Protein AF-A0A6G1C6Z5-F1 (afdb_monomer_lite)

Secondary structure (DSSP, 8-state):
-----SHHHHHHHHHHHHHHHHHHHHHHHHHHHHHHHHHHHHHHHHHHHHHHHHHHHTT----PPPPGGGGGS---------------------------------------HHHHHHHHHHHHHHHHS--PPP-HHHHHHHHHHHHHHHHHHH--------

Foldseek 3Di:
DDDPPPVVVVVVVVVVVVVVVVVVVVVVVVVVVVVVVVVVLVVQVVVLVVVVVVCVVVVHDRDRDDDPVCVPDDDDDDDDDDDDDDDDDDDDDDDDDDDDDDDPDDDDDDDDVVVVVVVVVVVVCVVPDDDDDDPVVVVVVVVVVVVVVVVCVVDDPPPDDD

Organism: NCBI:txid110450

Structure (mmCIF, N/CA/C/O backbone):
data_AF-A0A6G1C6Z5-F1
#
_entry.id   AF-A0A6G1C6Z5-F1
#
loop_
_atom_site.group_PDB
_atom_site.id
_atom_site.type_symbol
_atom_site.label_atom_id
_atom_site.label_alt_id
_atom_site.label_comp_id
_atom_site.label_asym_id
_atom_site.label_entity_id
_atom_site.label_seq_id
_atom_site.pdbx_PDB_ins_code
_atom_site.Cartn_x
_atom_site.Cartn_y
_atom_site.Cartn_z
_atom_site.occupancy
_atom_site.B_iso_or_equiv
_atom_site.auth_seq_id
_atom_site.auth_comp_id
_atom_site.auth_asym_id
_atom_site.auth_atom_id
_atom_site.pdbx_PDB_model_num
ATOM 1 N N . MET A 1 1 ? 31.518 -8.619 -56.682 1.00 42.94 1 MET A N 1
ATOM 2 C CA . MET A 1 1 ? 30.863 -9.515 -55.710 1.00 42.94 1 MET A CA 1
ATOM 3 C C . MET A 1 1 ? 31.399 -9.111 -54.357 1.00 42.94 1 MET A C 1
ATOM 5 O O . MET A 1 1 ? 32.520 -9.480 -54.052 1.00 42.94 1 MET A O 1
ATOM 9 N N . GLU A 1 2 ? 30.669 -8.280 -53.618 1.00 44.16 2 GLU A N 1
ATOM 10 C CA . GLU A 1 2 ? 31.045 -7.918 -52.249 1.00 44.16 2 GLU A CA 1
ATOM 11 C C . GLU A 1 2 ? 29.922 -8.267 -51.280 1.00 44.16 2 GLU A C 1
ATOM 13 O O . GLU A 1 2 ? 28.746 -8.329 -51.639 1.00 44.16 2 GLU A O 1
ATOM 18 N N . VAL A 1 3 ? 30.374 -8.640 -50.091 1.00 54.19 3 VAL A N 1
ATOM 19 C CA . VAL A 1 3 ? 29.760 -9.555 -49.141 1.00 54.19 3 VAL A CA 1
ATOM 20 C C . VAL A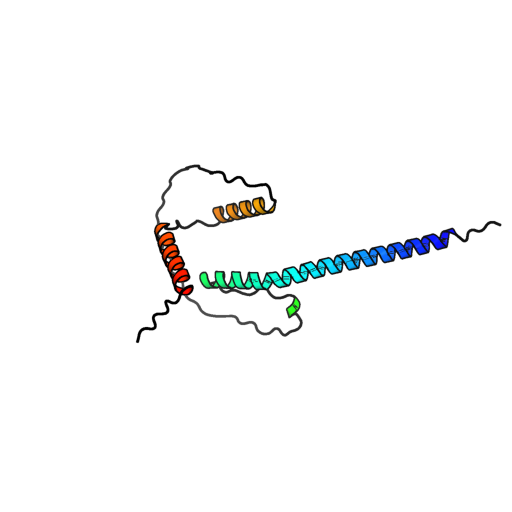 1 3 ? 28.768 -8.804 -48.261 1.00 54.19 3 VAL A C 1
ATOM 22 O O . VAL A 1 3 ? 29.146 -8.076 -47.352 1.00 54.19 3 VAL A O 1
ATOM 25 N N . GLN A 1 4 ? 27.479 -9.016 -48.515 1.00 50.69 4 GLN A N 1
ATOM 26 C CA . GLN A 1 4 ? 26.388 -8.611 -47.633 1.00 50.69 4 GLN A CA 1
ATOM 27 C C . GLN A 1 4 ? 26.066 -9.781 -46.692 1.00 50.69 4 GLN A C 1
ATOM 29 O O . GLN A 1 4 ? 25.092 -10.499 -46.895 1.00 50.69 4 GLN A O 1
ATOM 34 N N . ALA A 1 5 ? 26.942 -10.036 -45.717 1.00 51.62 5 ALA A N 1
ATOM 35 C CA . ALA A 1 5 ? 26.743 -11.091 -44.713 1.00 51.62 5 ALA A CA 1
ATOM 36 C C . ALA A 1 5 ? 26.926 -10.615 -43.258 1.00 51.62 5 ALA A C 1
ATOM 38 O O . ALA A 1 5 ? 26.609 -11.368 -42.346 1.00 51.62 5 ALA A O 1
ATOM 39 N N . ASP A 1 6 ? 27.377 -9.377 -43.035 1.00 56.22 6 ASP A N 1
ATOM 40 C CA . ASP A 1 6 ? 27.775 -8.899 -41.700 1.00 56.22 6 ASP A CA 1
ATOM 41 C C . ASP A 1 6 ? 26.635 -8.185 -40.941 1.00 56.22 6 ASP A C 1
ATOM 43 O O . ASP A 1 6 ? 26.441 -8.381 -39.749 1.00 56.22 6 ASP A O 1
ATOM 47 N N . ALA A 1 7 ? 25.762 -7.454 -41.646 1.00 59.50 7 ALA A N 1
ATOM 48 C CA . ALA A 1 7 ? 24.717 -6.632 -41.018 1.00 59.50 7 ALA A CA 1
ATOM 49 C C . ALA A 1 7 ? 23.581 -7.420 -40.326 1.00 59.50 7 ALA A C 1
ATOM 51 O O . ALA A 1 7 ? 22.841 -6.859 -39.524 1.00 59.50 7 ALA A O 1
ATOM 52 N N . GLY A 1 8 ? 23.402 -8.705 -40.653 1.00 62.91 8 GLY A N 1
ATOM 53 C CA . GLY A 1 8 ? 22.343 -9.536 -40.067 1.00 62.91 8 GLY A CA 1
ATOM 54 C C . GLY A 1 8 ? 22.720 -10.179 -38.729 1.00 62.91 8 GLY A C 1
ATOM 55 O O . GLY A 1 8 ? 21.830 -10.553 -37.970 1.00 62.91 8 GLY A O 1
ATOM 56 N N . GLY A 1 9 ? 24.017 -10.324 -38.437 1.00 77.69 9 GLY A N 1
ATOM 57 C CA . GLY A 1 9 ? 24.495 -10.885 -37.169 1.00 77.69 9 GLY A CA 1
ATOM 58 C C . GLY A 1 9 ? 24.313 -9.899 -36.019 1.00 77.69 9 GLY A C 1
ATOM 59 O O . GLY A 1 9 ? 23.722 -10.243 -34.996 1.00 77.69 9 GLY A O 1
ATOM 60 N N . ASP A 1 10 ? 24.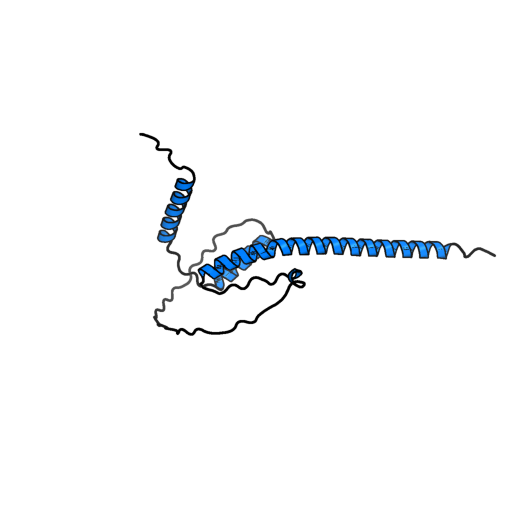713 -8.651 -36.253 1.00 80.00 10 ASP A N 1
ATOM 61 C CA . ASP A 1 10 ? 24.642 -7.573 -35.266 1.00 80.00 10 ASP A CA 1
ATOM 62 C C . ASP A 1 10 ? 23.201 -7.237 -34.849 1.00 80.00 10 ASP A C 1
ATOM 64 O O . ASP A 1 10 ? 22.951 -6.944 -33.681 1.00 80.00 10 ASP A O 1
ATOM 68 N N . ASP A 1 11 ? 22.229 -7.328 -35.764 1.00 88.25 11 ASP A N 1
ATOM 69 C CA . ASP A 1 11 ? 20.809 -7.084 -35.460 1.00 88.25 11 ASP A CA 1
ATOM 70 C C . ASP A 1 11 ? 20.205 -8.196 -34.582 1.00 88.25 11 ASP A C 1
ATOM 72 O O . ASP A 1 11 ? 19.452 -7.935 -33.642 1.00 88.25 11 ASP A O 1
ATOM 76 N N . LEU A 1 12 ? 20.596 -9.454 -34.820 1.00 89.31 12 LEU A N 1
ATOM 77 C CA . LEU A 1 12 ? 20.188 -10.583 -33.980 1.00 89.31 12 LEU A CA 1
ATOM 78 C C . LEU A 1 12 ? 20.807 -10.504 -32.582 1.00 89.31 12 LEU A C 1
ATOM 80 O O . LEU A 1 12 ? 20.137 -10.826 -31.597 1.00 89.31 12 LEU A O 1
ATOM 84 N N . ASP A 1 13 ? 22.061 -10.068 -32.479 1.00 89.94 13 ASP A N 1
ATOM 85 C CA . ASP A 1 13 ? 22.716 -9.860 -31.190 1.00 89.94 13 ASP A CA 1
ATOM 86 C C . ASP A 1 13 ? 22.138 -8.643 -30.448 1.00 89.94 13 ASP A C 1
ATOM 88 O O . ASP A 1 13 ? 21.881 -8.733 -29.244 1.00 89.94 13 ASP A O 1
ATOM 92 N N . ALA A 1 14 ? 21.788 -7.567 -31.160 1.00 91.06 14 ALA A N 1
ATOM 93 C CA . ALA A 1 14 ? 21.057 -6.432 -30.601 1.00 91.06 14 ALA A CA 1
ATOM 94 C C . ALA A 1 14 ? 19.662 -6.835 -30.085 1.00 91.06 14 ALA A C 1
ATOM 96 O O . ALA A 1 14 ? 19.291 -6.470 -28.967 1.00 91.06 14 ALA A O 1
ATOM 97 N N . MET A 1 15 ? 18.900 -7.638 -30.838 1.00 92.12 15 MET A N 1
ATOM 98 C CA . MET A 1 15 ? 17.603 -8.165 -30.392 1.00 92.12 15 MET A CA 1
ATOM 99 C C . MET A 1 15 ? 17.726 -9.045 -29.143 1.00 92.12 15 MET A C 1
ATOM 101 O O . MET A 1 15 ? 16.896 -8.952 -28.236 1.00 92.12 15 MET A O 1
ATOM 105 N N . ARG A 1 16 ? 18.749 -9.905 -29.065 1.00 93.69 16 ARG A N 1
ATOM 106 C CA . ARG A 1 16 ? 18.986 -10.747 -27.879 1.00 93.69 16 ARG A CA 1
ATOM 107 C C . ARG A 1 16 ? 19.288 -9.908 -26.646 1.00 93.69 16 ARG A C 1
ATOM 109 O O . ARG A 1 16 ? 18.761 -10.208 -25.575 1.00 93.69 16 ARG A O 1
ATOM 116 N N . GLU A 1 17 ? 20.092 -8.861 -26.799 1.00 93.25 17 GLU A N 1
ATOM 117 C CA . GLU A 1 17 ? 20.409 -7.944 -25.706 1.00 93.25 17 GLU A CA 1
ATOM 118 C C . GLU A 1 17 ? 19.168 -7.157 -25.255 1.00 93.25 17 GLU A C 1
ATOM 120 O O . GLU A 1 17 ? 18.919 -7.026 -24.058 1.00 93.25 17 GLU A O 1
ATOM 125 N N . GLN A 1 18 ? 18.306 -6.730 -26.186 1.00 94.38 18 GLN A N 1
ATOM 126 C CA . GLN A 1 18 ? 17.018 -6.113 -25.845 1.00 94.38 18 GLN A CA 1
ATOM 127 C C . GLN A 1 18 ? 16.093 -7.065 -25.078 1.00 94.38 18 GLN A C 1
ATOM 129 O O . GLN A 1 18 ? 15.495 -6.669 -24.075 1.00 94.38 18 GLN A O 1
ATOM 134 N N . CYS A 1 19 ? 15.989 -8.323 -25.512 1.00 94.44 19 CYS A N 1
ATOM 135 C CA . CYS A 1 19 ? 15.218 -9.343 -24.803 1.00 94.44 19 CYS A CA 1
ATOM 136 C C . CYS A 1 19 ? 15.746 -9.559 -23.380 1.00 94.44 19 CYS A C 1
ATOM 138 O O . CYS A 1 19 ? 14.957 -9.560 -22.435 1.00 94.44 19 CYS A O 1
ATOM 140 N N . ARG A 1 20 ? 17.071 -9.668 -23.219 1.00 95.50 20 ARG A N 1
ATOM 141 C CA . ARG A 1 20 ? 17.718 -9.804 -21.908 1.00 95.50 20 ARG A CA 1
ATOM 142 C C . ARG A 1 20 ? 17.426 -8.597 -21.014 1.00 95.50 20 ARG A C 1
ATOM 144 O O . ARG A 1 20 ? 16.998 -8.768 -19.877 1.00 95.50 20 ARG A O 1
ATOM 151 N N . SER A 1 21 ? 17.555 -7.384 -21.550 1.00 96.25 21 SER A N 1
ATOM 152 C CA . SER A 1 21 ? 17.256 -6.143 -20.828 1.00 96.25 21 SER A CA 1
ATOM 153 C C . SER A 1 21 ? 15.801 -6.079 -20.343 1.00 96.25 21 SER A C 1
ATOM 155 O O . SER A 1 21 ? 15.532 -5.695 -19.201 1.00 96.25 21 SER A O 1
ATOM 157 N N . LEU A 1 22 ? 14.842 -6.490 -21.178 1.00 96.94 22 LEU A N 1
ATOM 158 C CA . LEU A 1 22 ? 13.434 -6.553 -20.782 1.00 96.94 22 LEU A CA 1
ATOM 159 C C . LEU A 1 22 ? 13.193 -7.595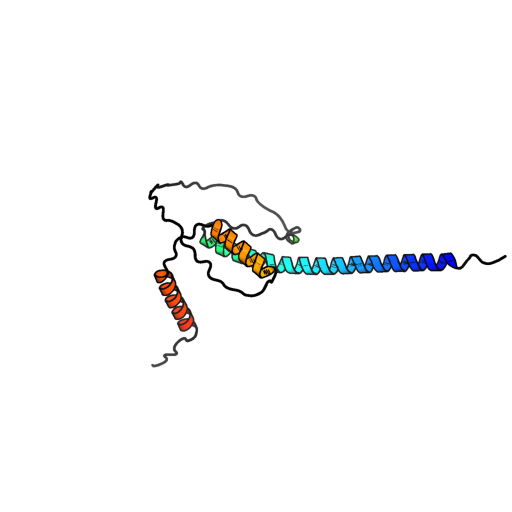 -19.688 1.00 96.94 22 LEU A C 1
ATOM 161 O O . LEU A 1 22 ? 12.442 -7.326 -18.749 1.00 96.94 22 LEU A O 1
ATOM 165 N N . GLU A 1 23 ? 13.830 -8.760 -19.780 1.00 96.25 23 GLU A N 1
ATOM 166 C CA . GLU A 1 23 ? 13.718 -9.824 -18.782 1.00 96.25 23 GLU A CA 1
ATOM 167 C C . GLU A 1 23 ? 14.281 -9.393 -17.418 1.00 96.25 23 GLU A C 1
ATOM 169 O O . GLU A 1 23 ? 13.644 -9.607 -16.380 1.00 96.25 23 GLU A O 1
ATOM 174 N N . GLU A 1 24 ? 15.410 -8.687 -17.414 1.00 96.56 24 GLU A N 1
ATOM 175 C CA . GLU A 1 24 ? 15.982 -8.069 -16.216 1.00 96.56 24 GLU A CA 1
ATOM 176 C C . GLU A 1 24 ? 15.048 -6.999 -15.634 1.00 96.56 24 GLU A C 1
ATOM 178 O O . GLU A 1 24 ? 14.765 -6.999 -14.432 1.00 96.56 24 GLU A O 1
ATOM 183 N N . ALA A 1 25 ? 14.481 -6.131 -16.477 1.00 96.25 25 ALA A N 1
ATOM 184 C CA . ALA A 1 25 ? 13.542 -5.100 -16.039 1.00 96.25 25 ALA A CA 1
ATOM 185 C C . ALA A 1 25 ? 12.244 -5.689 -15.455 1.00 96.25 25 ALA A C 1
ATOM 187 O O . ALA A 1 25 ? 11.686 -5.148 -14.493 1.00 96.25 25 ALA A O 1
ATOM 188 N N . ILE A 1 26 ? 11.745 -6.791 -16.021 1.00 97.19 26 ILE A N 1
ATOM 189 C CA . ILE A 1 26 ? 10.586 -7.524 -15.498 1.00 97.19 26 ILE A CA 1
ATOM 190 C C . ILE A 1 26 ? 10.934 -8.153 -14.147 1.00 97.19 26 ILE A C 1
ATOM 1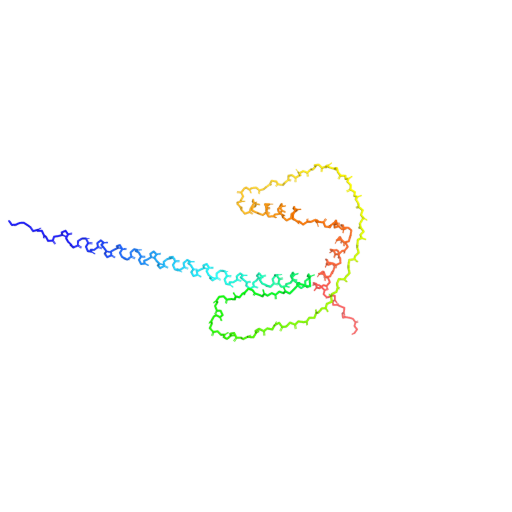92 O O . ILE A 1 26 ? 10.164 -8.014 -13.193 1.00 97.19 26 ILE A O 1
ATOM 196 N N . SER A 1 27 ? 12.099 -8.790 -14.044 1.00 95.75 27 SER A N 1
ATOM 197 C CA . SER A 1 27 ? 12.566 -9.437 -12.814 1.00 95.75 27 SER A CA 1
ATOM 198 C C . SER A 1 27 ? 12.731 -8.430 -11.676 1.00 95.75 27 SER A C 1
ATOM 200 O O . SER A 1 27 ? 12.205 -8.645 -10.584 1.00 95.75 27 SER A O 1
ATOM 202 N N . PHE A 1 28 ? 13.337 -7.277 -11.958 1.00 96.88 28 PHE A N 1
ATOM 203 C CA . PHE A 1 28 ? 13.489 -6.186 -10.997 1.00 96.88 28 PHE A CA 1
ATOM 204 C C . PHE A 1 28 ? 12.139 -5.629 -10.519 1.00 96.88 28 PHE A C 1
ATOM 206 O O . PHE A 1 28 ? 11.917 -5.428 -9.318 1.00 96.88 28 PHE A O 1
ATOM 213 N N . ARG A 1 29 ? 11.186 -5.411 -11.440 1.00 97.06 29 ARG A N 1
ATOM 214 C CA . ARG A 1 29 ? 9.823 -4.995 -11.062 1.00 97.06 29 ARG A CA 1
ATOM 215 C C . ARG A 1 29 ? 9.146 -6.042 -10.190 1.00 97.06 29 ARG A C 1
ATOM 217 O O . ARG A 1 29 ? 8.495 -5.673 -9.215 1.00 97.06 29 ARG A O 1
ATOM 224 N N . ARG A 1 30 ? 9.301 -7.325 -10.518 1.00 96.69 30 ARG A N 1
ATOM 225 C CA . ARG A 1 30 ? 8.720 -8.432 -9.754 1.00 96.69 30 ARG A CA 1
ATOM 226 C C . ARG A 1 30 ? 9.287 -8.493 -8.339 1.00 96.69 30 ARG A C 1
ATOM 228 O O . ARG A 1 30 ? 8.520 -8.637 -7.393 1.00 96.69 30 ARG A O 1
ATOM 235 N N . GLU A 1 31 ? 10.595 -8.336 -8.181 1.00 96.06 31 GLU A N 1
ATOM 236 C CA . GLU A 1 31 ? 11.242 -8.285 -6.868 1.00 96.06 31 GLU A CA 1
ATOM 237 C C . GLU A 1 31 ? 10.750 -7.089 -6.043 1.00 96.06 31 GLU A C 1
ATOM 239 O O . GLU A 1 31 ? 10.349 -7.244 -4.889 1.00 96.06 31 GLU A O 1
ATOM 244 N N . THR A 1 32 ? 10.659 -5.913 -6.667 1.00 95.56 32 THR A N 1
ATOM 245 C CA . THR A 1 32 ? 10.112 -4.709 -6.026 1.00 95.56 32 THR A CA 1
ATOM 246 C C . THR A 1 32 ? 8.665 -4.926 -5.572 1.00 95.56 32 THR A C 1
ATOM 248 O O . THR A 1 32 ? 8.304 -4.595 -4.441 1.00 95.56 32 THR A O 1
ATOM 251 N N . GLN A 1 33 ? 7.827 -5.517 -6.429 1.00 96.38 33 GLN A N 1
ATOM 252 C CA . GLN A 1 33 ? 6.438 -5.842 -6.101 1.00 96.38 33 GLN A CA 1
ATOM 253 C C . GLN A 1 33 ? 6.346 -6.834 -4.940 1.00 96.38 33 GLN A C 1
ATOM 255 O O . GLN A 1 33 ? 5.559 -6.613 -4.023 1.00 96.38 33 GLN A O 1
ATOM 260 N N . LEU A 1 34 ? 7.172 -7.882 -4.932 1.00 95.56 34 LEU A N 1
ATOM 261 C CA . LEU A 1 34 ? 7.233 -8.842 -3.828 1.00 95.56 34 LEU A CA 1
ATOM 262 C C . LEU A 1 34 ? 7.643 -8.168 -2.514 1.00 95.56 34 LEU A C 1
ATOM 264 O O . LEU A 1 34 ? 7.031 -8.427 -1.476 1.00 95.56 34 LEU A O 1
ATOM 268 N N . GLY A 1 35 ? 8.616 -7.255 -2.554 1.00 94.56 35 GLY A N 1
ATOM 269 C CA . GLY A 1 35 ? 9.012 -6.457 -1.394 1.00 94.56 35 GLY A CA 1
ATOM 270 C C . GLY A 1 35 ? 7.860 -5.610 -0.841 1.00 94.56 35 GLY A C 1
ATOM 271 O O . GLY A 1 35 ? 7.606 -5.609 0.367 1.00 94.56 35 GLY A O 1
ATOM 272 N N . LEU A 1 36 ? 7.106 -4.940 -1.719 1.00 93.81 36 LEU A N 1
ATOM 273 C CA . LEU A 1 36 ? 5.931 -4.150 -1.336 1.00 93.81 36 LEU A CA 1
ATOM 274 C C . LEU A 1 36 ? 4.816 -5.018 -0.746 1.00 93.81 36 LEU A C 1
ATOM 276 O O . LEU A 1 36 ? 4.281 -4.682 0.312 1.00 93.81 36 LEU A O 1
ATOM 280 N N . VAL A 1 37 ? 4.492 -6.143 -1.387 1.00 92.00 37 VAL A N 1
ATOM 281 C CA . VAL A 1 37 ? 3.483 -7.095 -0.897 1.00 92.00 37 VAL A CA 1
ATOM 282 C C . VAL A 1 37 ? 3.864 -7.604 0.489 1.00 92.00 37 VAL A C 1
ATOM 284 O O . VAL A 1 37 ? 3.047 -7.545 1.403 1.00 92.00 37 VAL A O 1
ATOM 287 N N . THR A 1 38 ? 5.122 -7.997 0.689 1.00 90.00 38 THR A N 1
ATOM 288 C CA . THR A 1 38 ? 5.623 -8.471 1.989 1.00 90.00 38 THR A CA 1
ATOM 289 C C . THR A 1 38 ? 5.505 -7.389 3.067 1.00 90.00 38 THR A C 1
ATOM 291 O O . THR A 1 38 ? 5.084 -7.650 4.197 1.00 90.00 38 THR A O 1
ATOM 294 N N . SER A 1 39 ? 5.830 -6.140 2.720 1.00 90.44 39 SER A N 1
ATOM 295 C CA . SER A 1 39 ? 5.687 -5.000 3.631 1.00 90.44 39 SER A CA 1
ATOM 296 C C . SER A 1 39 ? 4.225 -4.773 4.037 1.00 90.44 39 SER A C 1
ATOM 298 O O . SER A 1 39 ? 3.928 -4.627 5.227 1.00 90.44 39 SER A O 1
ATOM 300 N N . LEU A 1 40 ? 3.299 -4.819 3.072 1.00 87.38 40 LEU A N 1
ATOM 301 C CA . LEU A 1 40 ? 1.861 -4.687 3.319 1.00 87.38 40 LEU A CA 1
ATOM 302 C C . LEU A 1 40 ? 1.321 -5.834 4.175 1.00 87.38 40 LEU A C 1
ATOM 304 O O . LEU A 1 40 ? 0.607 -5.585 5.145 1.00 87.38 40 LEU A O 1
ATOM 308 N N . GLN A 1 41 ? 1.713 -7.072 3.878 1.00 85.75 41 GLN A N 1
ATOM 309 C CA . GLN A 1 41 ? 1.321 -8.251 4.651 1.00 85.75 41 GLN A CA 1
ATOM 310 C C . GLN A 1 41 ? 1.760 -8.163 6.114 1.00 85.75 41 GLN A C 1
ATOM 312 O O . GLN A 1 41 ? 1.042 -8.622 6.998 1.00 85.75 41 GLN A O 1
ATOM 317 N N . ARG A 1 42 ? 2.902 -7.529 6.403 1.00 84.44 42 ARG A N 1
ATOM 318 C CA . ARG A 1 42 ? 3.344 -7.284 7.783 1.00 84.44 42 ARG A CA 1
ATOM 319 C C . ARG A 1 42 ? 2.541 -6.177 8.472 1.00 84.44 42 ARG A C 1
ATOM 321 O O . ARG A 1 42 ? 2.331 -6.235 9.684 1.00 84.44 42 ARG A O 1
ATOM 328 N N . LEU A 1 43 ? 2.098 -5.168 7.722 1.00 86.31 43 LEU A N 1
ATOM 329 C CA . LEU A 1 43 ? 1.370 -4.023 8.266 1.00 86.31 43 LEU A CA 1
ATOM 330 C C . LEU A 1 43 ? -0.098 -4.354 8.580 1.00 86.31 43 LEU A C 1
ATOM 332 O O . LEU A 1 43 ? -0.577 -3.972 9.650 1.00 86.31 43 LEU A O 1
ATOM 336 N N . VAL A 1 44 ? -0.793 -5.092 7.706 1.00 85.62 44 VAL A N 1
ATOM 337 C CA . VAL A 1 44 ? -2.237 -5.393 7.837 1.00 85.62 44 VAL A CA 1
ATOM 338 C C . VAL A 1 44 ? -2.612 -6.000 9.207 1.00 85.62 44 VAL A C 1
ATOM 340 O O . VAL A 1 44 ? -3.506 -5.460 9.860 1.00 85.62 44 VAL A O 1
ATOM 343 N N . PRO A 1 45 ? -1.901 -7.012 9.750 1.00 81.50 45 PRO A N 1
ATOM 344 C CA . PRO A 1 45 ? -2.211 -7.578 11.067 1.00 81.50 45 PRO A CA 1
ATOM 345 C C . PRO A 1 45 ? -2.018 -6.593 12.228 1.00 81.50 45 PRO A C 1
ATOM 347 O O . PRO A 1 45 ? -2.741 -6.644 13.226 1.00 81.50 45 PRO A O 1
ATOM 350 N N . SER A 1 46 ? -1.035 -5.691 12.122 1.00 81.44 46 SER A N 1
ATOM 351 C CA . SER A 1 46 ? -0.769 -4.681 13.156 1.00 81.44 46 SER A CA 1
ATOM 352 C C . SER A 1 46 ? -1.859 -3.604 13.194 1.00 81.44 46 SER A C 1
ATOM 354 O O . SER A 1 46 ? -2.289 -3.179 14.275 1.00 81.44 46 SER A O 1
ATOM 356 N N . LEU A 1 47 ? -2.368 -3.231 12.017 1.00 86.44 47 LEU A N 1
ATOM 357 C CA . LEU A 1 47 ? -3.489 -2.314 11.874 1.00 86.44 47 LEU A CA 1
ATOM 358 C C . LEU A 1 47 ? -4.773 -2.955 12.407 1.00 86.44 47 LEU A C 1
ATOM 360 O O . LEU A 1 47 ? -5.445 -2.352 13.240 1.00 86.44 47 LEU A O 1
ATOM 364 N N . ASP A 1 48 ? -5.056 -4.202 12.026 1.00 87.00 48 ASP A N 1
ATOM 365 C CA . ASP A 1 48 ? -6.225 -4.943 12.505 1.00 87.00 48 ASP A CA 1
ATOM 366 C C . ASP A 1 48 ? -6.235 -5.080 14.034 1.00 87.00 48 ASP A C 1
ATOM 368 O O . ASP A 1 48 ? -7.284 -4.960 14.667 1.00 87.00 48 ASP A O 1
ATOM 372 N N . ARG A 1 49 ? -5.071 -5.283 14.667 1.00 84.81 49 ARG A N 1
ATOM 373 C CA . ARG A 1 49 ? -4.965 -5.315 16.135 1.00 84.81 49 ARG A CA 1
ATOM 374 C C . ARG A 1 49 ? -5.338 -3.971 16.761 1.00 84.81 49 ARG A C 1
ATOM 376 O O . ARG A 1 49 ? -6.051 -3.946 17.762 1.00 84.81 49 ARG A O 1
ATOM 383 N N . SER A 1 50 ? -4.872 -2.876 16.171 1.00 88.56 50 SER A N 1
ATOM 384 C CA . SER A 1 50 ? -5.151 -1.516 16.646 1.00 88.56 50 SER A CA 1
ATOM 385 C C . SER A 1 50 ? -6.632 -1.172 16.477 1.00 88.56 50 SER A C 1
ATOM 387 O O . SER A 1 50 ? -7.281 -0.719 17.419 1.00 88.56 50 SER A O 1
ATOM 389 N N . LEU A 1 51 ? -7.198 -1.482 15.309 1.00 89.19 51 LEU A N 1
ATOM 390 C CA . LEU A 1 51 ? -8.615 -1.287 15.015 1.00 89.19 51 LEU A CA 1
ATOM 391 C C . LEU A 1 51 ? -9.513 -2.156 15.897 1.00 89.19 51 LEU A C 1
ATOM 393 O O . LEU A 1 51 ? -10.547 -1.677 16.351 1.00 89.19 51 LEU A O 1
ATOM 397 N N . ARG A 1 52 ? -9.107 -3.391 16.219 1.00 89.25 52 ARG A N 1
ATOM 398 C CA . ARG A 1 52 ? -9.829 -4.251 17.168 1.00 89.25 52 ARG A CA 1
ATOM 399 C C . ARG A 1 52 ? -9.900 -3.631 18.560 1.00 89.25 52 ARG A C 1
ATOM 401 O O . ARG A 1 52 ? -10.956 -3.674 19.181 1.00 89.25 52 ARG A O 1
ATOM 408 N N . ILE A 1 53 ? -8.798 -3.056 19.044 1.00 89.94 53 ILE A N 1
ATOM 409 C CA . ILE A 1 53 ? -8.762 -2.376 20.346 1.00 89.94 53 ILE A CA 1
ATOM 410 C C . ILE A 1 53 ? -9.713 -1.175 20.328 1.00 89.94 53 ILE A C 1
ATOM 412 O O . ILE A 1 53 ? -10.561 -1.054 21.207 1.00 89.94 53 ILE A O 1
ATOM 416 N N . ILE A 1 54 ? -9.633 -0.330 19.297 1.00 90.38 54 ILE A N 1
ATOM 417 C CA . ILE A 1 54 ? -10.513 0.838 19.146 1.00 90.38 54 ILE A CA 1
ATOM 418 C C . ILE A 1 54 ? -11.984 0.412 19.048 1.00 90.38 54 ILE A C 1
ATOM 420 O O . ILE A 1 54 ? -12.846 1.022 19.675 1.00 90.38 54 ILE A O 1
ATOM 424 N N . ALA A 1 55 ? -12.291 -0.642 18.293 1.00 89.75 55 ALA A N 1
ATOM 425 C CA . ALA A 1 55 ? -13.647 -1.159 18.155 1.00 89.75 55 ALA A CA 1
ATOM 426 C C . ALA A 1 55 ? -14.196 -1.693 19.486 1.00 89.75 55 ALA A C 1
ATOM 428 O O . ALA A 1 55 ? -15.339 -1.389 19.825 1.00 89.75 55 ALA A O 1
ATOM 429 N N . ALA A 1 56 ? -13.365 -2.392 20.269 1.00 89.75 56 ALA A N 1
ATOM 430 C CA . ALA A 1 56 ? -13.717 -2.859 21.608 1.00 89.75 56 ALA A CA 1
ATOM 431 C C . ALA A 1 56 ? -14.023 -1.702 22.573 1.00 89.75 56 ALA A C 1
ATOM 433 O O . ALA A 1 56 ? -14.932 -1.820 23.383 1.00 89.75 56 ALA A O 1
ATOM 434 N N . PHE A 1 57 ? -13.326 -0.565 22.460 1.00 92.38 57 PHE A N 1
ATOM 435 C CA . PHE A 1 57 ? -13.638 0.633 23.252 1.00 92.38 57 PHE A CA 1
ATOM 436 C C . PHE A 1 57 ? -14.954 1.315 22.863 1.00 92.38 57 PHE A C 1
ATOM 438 O O . PHE A 1 57 ? -15.508 2.060 23.664 1.00 92.38 57 PHE A O 1
ATOM 445 N N . ASN A 1 58 ? -15.433 1.103 21.638 1.00 90.19 58 ASN A N 1
ATOM 446 C CA . ASN A 1 58 ? -16.631 1.752 21.109 1.00 90.19 58 ASN A CA 1
ATOM 447 C C . ASN A 1 58 ? -17.848 0.811 21.051 1.00 90.19 58 ASN A C 1
ATOM 449 O O . ASN A 1 58 ? -18.840 1.169 20.417 1.00 90.19 58 ASN A O 1
ATOM 453 N N . ASP A 1 59 ? -17.755 -0.393 21.630 1.00 88.62 59 ASP A N 1
ATOM 454 C CA . ASP A 1 59 ? -18.758 -1.466 21.522 1.00 88.62 59 ASP A CA 1
ATOM 455 C C . ASP A 1 59 ? -19.182 -1.754 20.067 1.00 88.62 59 ASP A C 1
ATOM 457 O O . ASP A 1 59 ? -20.331 -2.091 19.765 1.00 88.62 59 ASP A O 1
ATOM 461 N N . ARG A 1 60 ? -18.240 -1.606 19.125 1.00 88.31 60 ARG A N 1
ATOM 462 C CA . ARG A 1 60 ? -18.473 -1.846 17.696 1.00 88.31 60 ARG A CA 1
ATOM 463 C C . ARG A 1 60 ? -17.945 -3.222 17.290 1.00 88.31 60 ARG A C 1
ATOM 465 O O . ARG A 1 60 ? -16.844 -3.597 17.694 1.00 88.31 60 ARG A O 1
ATOM 472 N N . PRO A 1 61 ? -18.672 -3.970 16.441 1.00 83.81 61 PRO A N 1
ATOM 473 C CA . PRO A 1 61 ? -18.154 -5.211 15.884 1.00 83.81 61 PRO A CA 1
ATOM 474 C C . PRO A 1 61 ? -16.962 -4.916 14.964 1.00 83.81 61 PRO A C 1
ATOM 476 O O . PRO A 1 61 ? -17.036 -4.044 14.098 1.00 83.81 61 PRO A O 1
ATOM 479 N N . PHE A 1 62 ? -15.869 -5.659 15.141 1.00 85.19 62 PHE A N 1
ATOM 480 C CA . PHE A 1 62 ? -14.688 -5.590 14.283 1.00 85.19 62 PHE A CA 1
ATOM 481 C C . PHE A 1 62 ? -14.605 -6.833 13.398 1.00 85.19 62 PHE A C 1
ATOM 483 O O . PHE A 1 62 ? -14.573 -7.954 13.905 1.00 85.19 62 PHE A O 1
ATOM 490 N N . VAL A 1 63 ? -14.527 -6.626 12.084 1.00 82.75 63 VAL A N 1
ATOM 491 C CA . VAL A 1 63 ? -14.253 -7.683 11.105 1.00 82.75 63 VAL A CA 1
ATOM 492 C C . VAL A 1 63 ? -12.824 -7.470 10.602 1.00 82.75 63 VAL A C 1
ATOM 494 O O . VAL A 1 63 ? -12.573 -6.428 9.996 1.00 82.75 63 VAL A O 1
ATOM 497 N N . PRO A 1 64 ? -11.884 -8.396 10.876 1.00 79.00 64 PRO A N 1
ATOM 498 C CA . PRO A 1 64 ? -10.517 -8.301 10.372 1.00 79.00 64 PRO A CA 1
ATOM 499 C C . PRO A 1 64 ? -10.479 -8.210 8.849 1.00 79.00 64 PRO A C 1
ATOM 501 O O . PRO A 1 64 ? -11.333 -8.785 8.166 1.00 79.00 64 PRO A O 1
ATOM 504 N N . THR A 1 65 ? -9.469 -7.523 8.322 1.00 77.25 65 THR A N 1
ATOM 505 C CA . THR A 1 65 ? -9.284 -7.405 6.878 1.00 77.25 65 THR A CA 1
ATOM 506 C C . THR A 1 65 ? -8.995 -8.802 6.308 1.00 77.25 65 THR A C 1
ATOM 508 O O . THR A 1 65 ? -8.105 -9.490 6.817 1.00 77.25 65 THR A O 1
ATOM 511 N N . PRO A 1 66 ? -9.737 -9.280 5.291 1.00 67.25 66 PRO A N 1
ATOM 512 C CA . PRO A 1 66 ? -9.501 -10.602 4.725 1.00 67.25 66 PRO A CA 1
ATOM 513 C C . PRO A 1 66 ? -8.085 -10.674 4.144 1.00 67.25 66 PRO A C 1
ATOM 515 O O . PRO A 1 66 ? -7.699 -9.850 3.316 1.00 67.25 66 PRO A O 1
ATOM 518 N N . ASN A 1 67 ? -7.307 -11.657 4.598 1.00 67.75 67 ASN A N 1
ATOM 519 C CA . ASN A 1 67 ? -5.956 -11.882 4.100 1.00 67.75 67 ASN A CA 1
ATOM 520 C C . ASN A 1 67 ? -6.033 -12.414 2.654 1.00 67.75 67 ASN A C 1
ATOM 522 O O . ASN A 1 67 ? -6.638 -13.472 2.455 1.00 67.75 67 ASN A O 1
ATOM 526 N N . PRO A 1 68 ? -5.432 -11.739 1.656 1.00 59.16 68 PRO A N 1
ATOM 527 C CA . PRO A 1 68 ? -5.447 -12.209 0.270 1.00 59.16 68 PRO A CA 1
ATOM 528 C C . PRO A 1 68 ? -4.795 -13.593 0.084 1.00 59.16 68 PRO A C 1
ATOM 530 O O . PRO A 1 68 ? -5.199 -14.322 -0.818 1.00 59.16 68 PRO A O 1
ATOM 533 N N . ASP A 1 69 ? -3.884 -14.013 0.971 1.00 57.22 69 ASP A N 1
ATOM 534 C CA . ASP A 1 69 ? -3.247 -15.342 0.912 1.00 57.22 69 ASP A CA 1
ATOM 535 C C . ASP A 1 69 ? -4.097 -16.470 1.528 1.00 57.22 69 ASP A C 1
ATOM 537 O O . ASP A 1 69 ? -3.757 -17.648 1.420 1.00 57.22 69 ASP A O 1
ATOM 541 N N . ALA A 1 70 ? -5.235 -16.156 2.159 1.00 55.81 70 ALA A N 1
ATOM 542 C CA . ALA A 1 70 ? -6.118 -17.168 2.751 1.00 55.81 70 ALA A CA 1
ATOM 543 C C . ALA A 1 70 ? -6.975 -17.927 1.711 1.00 55.81 70 ALA A C 1
ATOM 545 O O . ALA A 1 70 ? -7.791 -18.777 2.074 1.00 55.81 70 ALA A O 1
ATOM 546 N N . ALA A 1 71 ? -6.791 -17.662 0.413 1.00 47.44 71 ALA A N 1
ATOM 547 C CA . ALA A 1 71 ? -7.611 -18.197 -0.676 1.00 47.44 71 ALA A CA 1
ATOM 548 C C . ALA A 1 71 ? -7.472 -19.718 -0.936 1.00 47.44 71 ALA A C 1
ATOM 550 O O . ALA A 1 71 ? -8.154 -20.251 -1.811 1.00 47.44 71 ALA A O 1
ATOM 551 N N . HIS A 1 72 ? -6.664 -20.453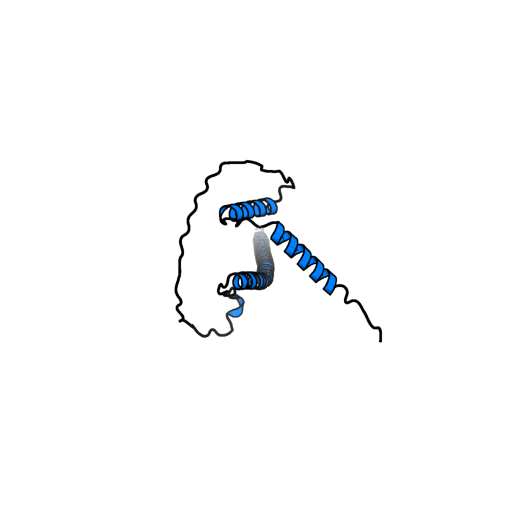 -0.164 1.00 47.38 72 HIS A N 1
ATOM 552 C CA . HIS A 1 72 ? -6.542 -21.915 -0.282 1.00 47.38 72 HIS A CA 1
ATOM 553 C C . HIS A 1 72 ? -6.957 -22.701 0.970 1.00 47.38 72 HIS A C 1
ATOM 555 O O . HIS A 1 72 ? -6.571 -23.855 1.141 1.00 47.38 72 HIS A O 1
ATOM 561 N N . GLY A 1 73 ? -7.799 -22.126 1.832 1.00 42.34 73 GLY A N 1
ATOM 562 C CA . GLY A 1 73 ? -8.284 -22.832 3.017 1.00 42.34 73 GLY A CA 1
ATOM 563 C C . GLY A 1 73 ? -9.685 -22.424 3.443 1.00 42.34 73 GLY A C 1
ATOM 564 O O . GLY A 1 73 ? -9.831 -21.578 4.309 1.00 42.34 73 GLY A O 1
ATOM 565 N N . LYS A 1 74 ? -10.696 -23.087 2.866 1.00 41.56 74 LYS A N 1
ATOM 566 C CA . LYS A 1 74 ? -12.066 -23.265 3.393 1.00 41.56 74 LYS A CA 1
ATOM 567 C C . LYS A 1 74 ? -12.755 -22.008 3.956 1.00 41.56 74 LYS A C 1
ATOM 569 O O . LYS A 1 74 ? -12.666 -21.698 5.138 1.00 41.56 74 LYS A O 1
ATOM 574 N N . SER A 1 75 ? -13.626 -21.421 3.133 1.00 50.38 75 SER A N 1
ATOM 575 C CA . SER A 1 75 ? -14.876 -20.839 3.643 1.00 50.38 75 SER A CA 1
ATOM 576 C C . SER A 1 75 ? -15.641 -21.910 4.434 1.00 50.38 75 SER A C 1
ATOM 578 O O . SER A 1 75 ? -15.723 -23.055 3.972 1.00 50.38 75 SER A O 1
ATOM 580 N N . PRO A 1 76 ? -16.199 -21.573 5.608 1.00 52.84 76 PRO A N 1
ATOM 581 C CA . PRO A 1 76 ? -17.650 -21.687 5.662 1.00 52.84 76 PRO A CA 1
ATOM 582 C C . PRO A 1 76 ? -18.362 -20.619 6.508 1.00 52.84 76 PRO A C 1
ATOM 584 O O . PRO A 1 76 ? -17.833 -20.050 7.458 1.00 52.84 76 PRO A O 1
ATOM 587 N N . ALA A 1 77 ? -19.650 -20.514 6.182 1.00 39.72 77 ALA A N 1
ATOM 588 C CA . ALA A 1 77 ? -20.770 -20.182 7.054 1.00 39.72 77 ALA A CA 1
ATOM 589 C C . ALA A 1 77 ? -21.039 -18.699 7.353 1.00 39.72 77 ALA A C 1
ATOM 591 O O . ALA A 1 77 ? -20.614 -18.105 8.340 1.00 39.72 77 ALA A O 1
ATOM 592 N N . ALA A 1 78 ? -21.923 -18.169 6.510 1.00 50.72 78 ALA A N 1
ATOM 593 C CA . ALA A 1 78 ? -22.970 -17.237 6.888 1.00 50.72 78 ALA A CA 1
ATOM 594 C C . ALA A 1 78 ? -23.521 -17.494 8.303 1.00 50.72 78 ALA A C 1
ATOM 596 O O . ALA A 1 78 ? -24.033 -18.576 8.573 1.00 50.72 78 ALA A O 1
ATOM 597 N N . LEU A 1 79 ? -23.523 -16.465 9.151 1.00 44.31 79 LEU A N 1
ATOM 598 C CA . LEU A 1 79 ? -24.429 -16.364 10.295 1.00 44.31 79 LEU A CA 1
ATOM 599 C C . LEU A 1 79 ? -24.972 -14.928 10.382 1.00 44.31 79 LEU A C 1
ATOM 601 O O . LEU A 1 79 ? -24.342 -14.014 10.904 1.00 44.31 79 LEU A O 1
ATOM 605 N N . LYS A 1 80 ? -26.172 -14.737 9.833 1.00 41.75 80 LYS A N 1
ATOM 606 C CA . LYS A 1 80 ? -27.196 -13.810 10.355 1.00 41.75 80 LYS A CA 1
ATOM 607 C C . LYS A 1 80 ? -28.192 -14.673 11.166 1.00 41.75 80 LYS A C 1
ATOM 609 O O . LYS A 1 80 ? -28.200 -15.880 10.924 1.00 41.75 80 LYS A O 1
ATOM 614 N N . PRO A 1 81 ? -29.161 -14.131 11.936 1.00 56.53 81 PRO A N 1
ATOM 615 C CA . PRO A 1 81 ? -29.320 -12.814 12.579 1.00 56.53 81 PRO A CA 1
ATOM 616 C C . PRO A 1 81 ? -29.793 -12.938 14.066 1.00 56.53 81 PRO A C 1
ATOM 618 O O . PRO A 1 81 ? -29.964 -14.039 14.570 1.00 56.53 81 PRO A O 1
ATOM 621 N N . HIS A 1 82 ? -30.109 -11.795 14.703 1.00 43.50 82 HIS A N 1
ATOM 622 C CA . HIS A 1 82 ? -30.959 -11.580 15.904 1.00 43.50 82 HIS A CA 1
ATOM 623 C C . HIS A 1 82 ? -30.257 -11.238 17.234 1.00 43.50 82 HIS A C 1
ATOM 625 O O . HIS A 1 82 ? -29.788 -12.107 17.950 1.00 43.50 82 HIS A O 1
ATOM 631 N N . HIS A 1 83 ? -30.344 -9.964 17.646 1.00 40.47 83 HIS A N 1
ATOM 632 C CA . HIS A 1 83 ? -31.266 -9.566 18.720 1.00 40.47 83 HIS A CA 1
ATOM 633 C C . HIS A 1 83 ? -31.480 -8.040 18.759 1.00 40.47 83 HIS A C 1
ATOM 635 O O . HIS A 1 83 ? -30.548 -7.247 18.824 1.00 40.47 83 HIS A O 1
ATOM 641 N N . ARG A 1 84 ? -32.759 -7.648 18.713 1.00 57.00 84 ARG A N 1
ATOM 642 C CA . ARG A 1 84 ? -33.284 -6.315 19.043 1.00 57.00 84 ARG A CA 1
ATOM 643 C C . ARG A 1 84 ? -32.887 -5.912 20.469 1.00 57.00 84 ARG A C 1
ATOM 645 O O . ARG A 1 84 ? -33.132 -6.721 21.355 1.00 57.00 84 ARG A O 1
ATOM 652 N N . ARG A 1 85 ? -32.503 -4.647 20.685 1.00 38.44 85 ARG A N 1
ATOM 653 C CA . ARG A 1 85 ? -33.045 -3.709 21.708 1.00 38.44 85 ARG A CA 1
ATOM 654 C C . ARG A 1 85 ? -32.641 -2.285 21.289 1.00 38.44 85 ARG A C 1
ATOM 656 O O . ARG A 1 85 ? -31.465 -2.008 21.136 1.00 38.44 85 ARG A O 1
ATOM 663 N N . ALA A 1 86 ? -33.570 -1.508 20.739 1.00 38.84 86 ALA A N 1
ATOM 664 C CA . ALA A 1 86 ? -34.424 -0.549 21.451 1.00 38.84 86 ALA A CA 1
ATOM 665 C C . ALA A 1 86 ? -33.647 0.688 21.947 1.00 38.84 86 ALA A C 1
ATOM 667 O O . ALA A 1 86 ? -32.940 0.641 22.947 1.00 38.84 86 ALA A O 1
ATOM 668 N N . LEU A 1 87 ? -33.837 1.775 21.194 1.00 47.22 87 LEU A N 1
ATOM 669 C CA . LEU A 1 87 ? -33.604 3.180 21.534 1.00 47.22 87 LEU A CA 1
ATOM 670 C C . LEU A 1 87 ? -34.182 3.525 22.925 1.00 47.22 87 LEU A C 1
ATOM 672 O O . LEU A 1 87 ? -35.248 3.016 23.281 1.00 47.22 87 LEU A O 1
ATOM 676 N N . PRO A 1 88 ? -33.534 4.435 23.666 1.00 54.47 88 PRO A N 1
ATOM 677 C CA . PRO A 1 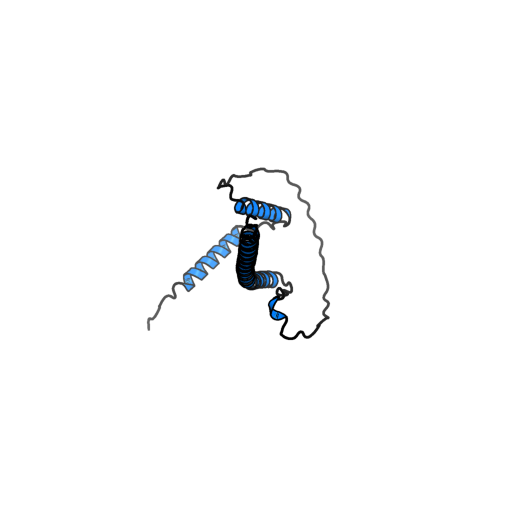88 ? -34.229 5.680 23.985 1.00 54.47 88 PRO A CA 1
ATOM 678 C C . PRO A 1 88 ? -33.366 6.921 23.713 1.00 54.47 88 PRO A C 1
ATOM 680 O O . PRO A 1 88 ? -32.213 7.018 24.126 1.00 54.47 88 PRO A O 1
ATOM 683 N N . ASP A 1 89 ? -33.990 7.873 23.025 1.00 44.34 89 ASP A N 1
ATOM 684 C CA . ASP A 1 89 ? -33.655 9.295 23.012 1.00 44.34 89 ASP A CA 1
ATOM 685 C C . ASP A 1 89 ? -33.877 9.879 24.422 1.00 44.34 89 ASP A C 1
ATOM 687 O O . ASP A 1 89 ? -34.798 9.448 25.128 1.00 44.34 89 ASP A O 1
ATOM 691 N N . PRO A 1 90 ? -33.064 10.856 24.851 1.00 48.16 90 PRO A N 1
ATOM 692 C CA . PRO A 1 90 ? -33.710 12.088 25.273 1.00 48.16 90 PRO A CA 1
ATOM 693 C C . PRO A 1 90 ? -32.988 13.350 24.788 1.00 48.16 90 PRO A C 1
ATOM 695 O O . PRO A 1 90 ? -31.849 13.655 25.153 1.00 48.16 90 PRO A O 1
ATOM 698 N N . ALA A 1 91 ? -33.761 14.162 24.076 1.00 49.47 91 ALA A N 1
ATOM 699 C CA . ALA A 1 91 ? -33.572 15.585 23.890 1.00 49.47 91 ALA A CA 1
ATOM 700 C C . ALA A 1 91 ? -33.189 16.327 25.189 1.00 49.47 91 ALA A C 1
ATOM 702 O O . ALA A 1 91 ? -33.914 16.295 26.185 1.00 49.47 91 ALA A O 1
ATOM 703 N N . ARG A 1 92 ? -32.110 17.120 25.130 1.00 41.97 92 ARG A N 1
ATOM 704 C CA . ARG A 1 92 ? -31.945 18.368 25.901 1.00 41.97 92 ARG A CA 1
ATOM 705 C C . ARG A 1 92 ? -30.888 19.238 25.210 1.00 41.97 92 ARG A C 1
ATOM 707 O O . ARG A 1 92 ? -29.699 18.979 25.287 1.00 41.97 92 ARG A O 1
ATOM 714 N N . SER A 1 93 ? -31.295 20.164 24.344 1.00 49.56 93 SER A N 1
ATOM 715 C CA . SER A 1 93 ? -31.413 21.590 24.684 1.00 49.56 93 SER A CA 1
ATOM 716 C C . SER A 1 93 ? -30.288 22.092 25.601 1.00 49.56 93 SER A C 1
ATOM 718 O O . SER A 1 93 ? -30.328 21.888 26.808 1.00 49.56 93 SER A O 1
ATOM 720 N N . THR A 1 94 ? -29.300 22.796 25.049 1.00 36.56 94 THR A N 1
ATOM 721 C CA . THR A 1 94 ? -29.211 24.255 25.216 1.00 36.56 94 THR A CA 1
ATOM 722 C C . THR A 1 94 ? -28.187 24.846 24.245 1.00 36.56 94 THR A C 1
ATOM 724 O O . THR A 1 94 ? -27.015 24.499 24.198 1.00 36.56 94 THR A O 1
ATOM 727 N N . ARG A 1 95 ? -28.686 25.790 23.456 1.00 49.66 95 ARG A N 1
ATOM 728 C CA . ARG A 1 95 ? -27.960 26.746 22.627 1.00 49.66 95 ARG A CA 1
ATOM 729 C C . ARG A 1 95 ? -27.021 27.590 23.494 1.00 49.66 95 ARG A C 1
ATOM 731 O O . ARG A 1 95 ? -27.513 28.295 24.373 1.00 49.66 95 ARG A O 1
ATOM 738 N N . ARG A 1 96 ? -25.723 27.640 23.181 1.00 45.53 96 ARG A N 1
ATOM 739 C CA . ARG A 1 96 ? -24.886 28.814 23.483 1.00 45.53 96 ARG A CA 1
ATOM 740 C C . ARG A 1 96 ? -24.017 29.175 22.284 1.00 45.53 96 ARG A C 1
ATOM 742 O O . ARG A 1 96 ? -23.305 28.357 21.722 1.00 45.53 96 ARG A O 1
ATOM 749 N N . LYS A 1 97 ? -24.192 30.429 21.882 1.00 46.38 97 LYS A N 1
ATOM 750 C CA . LYS A 1 97 ? -23.553 31.150 20.789 1.00 46.38 97 LYS A CA 1
ATOM 751 C C . LYS A 1 97 ? -22.537 32.081 21.447 1.00 46.38 97 LYS A C 1
ATOM 753 O O . LYS A 1 97 ? -22.965 33.010 22.120 1.00 46.38 97 LYS A O 1
ATOM 758 N N . THR A 1 98 ? -21.247 31.840 21.246 1.00 36.50 98 THR A N 1
ATOM 759 C CA . THR A 1 98 ? -20.139 32.758 21.578 1.00 36.50 98 THR A CA 1
ATOM 760 C C . THR A 1 98 ? -19.026 32.474 20.565 1.00 36.50 98 THR A C 1
ATOM 762 O O . THR A 1 98 ? -18.434 31.405 20.586 1.00 36.50 98 THR A O 1
ATOM 765 N N . SER A 1 99 ? -19.017 33.178 19.432 1.00 38.94 99 SER A N 1
ATOM 766 C CA . SER A 1 99 ? -18.128 34.319 19.150 1.00 38.94 99 SER A CA 1
ATOM 767 C C . SER A 1 99 ? -16.633 33.972 19.165 1.00 38.94 99 SER A C 1
ATOM 769 O O . SER A 1 99 ? -16.053 33.774 20.226 1.00 38.94 99 SER A O 1
ATOM 771 N N . LEU A 1 100 ? -16.072 33.953 17.947 1.00 54.38 100 LEU A N 1
ATOM 772 C CA . LEU A 1 100 ? -14.690 34.224 17.530 1.00 54.38 100 LEU A CA 1
ATOM 773 C C . LEU A 1 100 ? -13.668 34.555 18.635 1.00 54.38 100 LEU A C 1
ATOM 775 O O . LEU A 1 100 ? -13.822 35.538 19.355 1.00 54.38 100 LEU A O 1
ATOM 779 N N . GLY A 1 101 ? -12.537 33.847 18.609 1.00 33.62 101 GLY A N 1
ATOM 780 C CA . GLY A 1 101 ? -11.316 34.217 19.322 1.00 33.62 101 GLY A CA 1
ATOM 781 C C . GLY A 1 101 ? -10.104 33.489 18.745 1.00 33.62 101 GLY A C 1
ATOM 782 O O . GLY A 1 101 ? -9.817 32.360 19.118 1.00 33.62 101 GLY A O 1
ATOM 783 N N . SER A 1 102 ? -9.442 34.138 17.790 1.00 46.31 102 SER A N 1
ATOM 784 C CA . SER A 1 102 ? -8.191 33.733 17.142 1.00 46.31 102 SER A CA 1
ATOM 785 C C . SER A 1 102 ? -7.050 33.502 18.140 1.00 46.31 102 SER A C 1
ATOM 787 O O . SER A 1 102 ? -6.794 34.372 18.969 1.00 46.31 102 SER A O 1
ATOM 789 N N . SER A 1 103 ? -6.303 32.404 17.984 1.00 39.72 103 SER A N 1
ATOM 790 C CA . SER A 1 103 ? -4.843 32.391 18.167 1.00 39.72 103 SER A CA 1
ATOM 791 C C . SER A 1 103 ? -4.246 31.125 17.539 1.00 39.72 103 SER A C 1
ATOM 793 O O . SER A 1 103 ? -4.140 30.076 18.171 1.00 39.72 103 SER A O 1
ATOM 795 N N . LEU A 1 104 ? -3.883 31.213 16.256 1.00 48.47 104 LEU A N 1
ATOM 796 C CA . LEU A 1 104 ? -3.029 30.232 15.583 1.00 48.47 104 LEU A CA 1
ATOM 797 C C . LEU A 1 104 ? -1.583 30.473 16.033 1.00 48.47 104 LEU A C 1
ATOM 799 O O . LEU A 1 104 ? -0.825 31.206 15.398 1.00 48.47 104 LEU A O 1
ATOM 803 N N . ALA A 1 105 ? -1.214 29.889 17.171 1.00 39.06 105 ALA A N 1
ATOM 804 C CA . ALA A 1 105 ? 0.157 29.903 17.658 1.00 39.06 105 ALA A CA 1
ATOM 805 C C . ALA A 1 105 ? 0.982 28.819 16.944 1.00 39.06 105 ALA A C 1
ATOM 807 O O . ALA A 1 105 ? 0.943 27.642 17.287 1.00 39.06 105 ALA A O 1
ATOM 808 N N . SER A 1 106 ? 1.688 29.277 15.911 1.00 48.66 106 SER A N 1
ATOM 809 C CA . SER A 1 106 ? 3.028 28.873 15.471 1.00 48.66 106 SER A CA 1
ATOM 810 C C . SER A 1 106 ? 3.657 27.654 16.164 1.00 48.66 106 SER A C 1
ATOM 812 O O . SER A 1 106 ? 4.113 27.742 17.304 1.00 48.66 106 SER A O 1
ATOM 814 N N . VAL A 1 107 ? 3.827 26.570 15.403 1.00 44.28 107 VAL A N 1
ATOM 815 C CA . VAL A 1 107 ? 4.997 25.694 15.530 1.00 44.28 107 VAL A CA 1
ATOM 816 C C . VAL A 1 107 ? 5.555 25.484 14.127 1.00 44.28 107 VAL A C 1
ATOM 818 O O . VAL A 1 107 ? 5.005 24.749 13.313 1.00 44.28 107 VAL A O 1
ATOM 821 N N . ALA A 1 108 ? 6.636 26.201 13.838 1.00 51.69 108 ALA A N 1
ATOM 822 C CA . ALA A 1 108 ? 7.457 26.005 12.658 1.00 51.69 108 ALA A CA 1
ATOM 823 C C . ALA A 1 108 ? 8.375 24.789 12.862 1.00 51.69 108 ALA A C 1
ATOM 825 O O . ALA A 1 108 ? 9.177 24.797 13.794 1.00 51.69 108 ALA A O 1
ATOM 826 N N . ALA A 1 109 ? 8.306 23.790 11.975 1.00 43.25 109 ALA A N 1
ATOM 827 C CA . ALA A 1 109 ? 9.394 22.834 11.748 1.00 43.25 109 ALA A CA 1
ATOM 828 C C . ALA A 1 109 ? 9.256 22.109 10.389 1.00 43.25 109 ALA A C 1
ATOM 830 O O . ALA A 1 109 ? 8.625 21.069 10.303 1.00 43.25 109 ALA A O 1
ATOM 831 N N . ALA A 1 110 ? 9.927 22.656 9.367 1.00 50.19 110 ALA A N 1
ATOM 832 C CA . ALA A 1 110 ? 10.370 22.029 8.107 1.00 50.19 110 ALA A CA 1
ATOM 833 C C . ALA A 1 110 ? 9.320 21.396 7.143 1.00 50.19 110 ALA A C 1
ATOM 835 O O . ALA A 1 110 ? 8.533 20.536 7.527 1.00 50.19 110 ALA A O 1
ATOM 836 N N . PRO A 1 111 ? 9.364 21.718 5.830 1.00 47.69 111 PRO A N 1
ATOM 837 C CA . PRO A 1 111 ? 8.419 21.217 4.833 1.00 47.69 111 PRO A CA 1
ATOM 838 C C . PRO A 1 111 ? 8.786 19.789 4.402 1.00 47.69 111 PRO A C 1
ATOM 840 O O . PRO A 1 111 ? 9.321 19.551 3.322 1.00 47.69 111 PRO A O 1
ATOM 843 N N . GLY A 1 112 ? 8.522 18.813 5.264 1.00 61.12 112 GLY A N 1
ATOM 844 C CA . GLY A 1 112 ? 8.452 17.413 4.861 1.00 61.12 112 GLY A CA 1
ATOM 845 C C . GLY A 1 112 ? 7.043 17.106 4.363 1.00 61.12 112 GLY A C 1
ATOM 846 O O . GLY A 1 112 ? 6.075 17.416 5.053 1.00 61.12 112 GLY A O 1
ATOM 847 N N . GLY A 1 113 ? 6.893 16.454 3.205 1.00 70.12 113 GLY A N 1
ATOM 848 C CA . GLY A 1 113 ? 5.570 16.090 2.666 1.00 70.12 113 GLY A CA 1
ATOM 849 C C . GLY A 1 113 ? 4.704 15.284 3.648 1.00 70.12 113 GLY A C 1
ATOM 850 O O . GLY A 1 113 ? 3.483 15.381 3.628 1.00 70.12 113 GLY A O 1
ATOM 851 N N . LEU A 1 114 ? 5.329 14.552 4.575 1.00 77.81 114 LEU A N 1
ATOM 852 C CA . LEU A 1 114 ? 4.630 13.835 5.641 1.00 77.81 114 LEU A CA 1
ATOM 853 C C . LEU A 1 114 ? 4.101 14.750 6.753 1.00 77.81 114 LEU A C 1
ATOM 855 O O . LEU A 1 114 ? 3.074 14.424 7.338 1.00 77.81 114 LEU A O 1
ATOM 859 N N . ASP A 1 115 ? 4.758 15.871 7.049 1.00 80.19 115 ASP A N 1
ATOM 860 C CA . ASP A 1 115 ? 4.298 16.820 8.069 1.00 80.19 115 ASP A CA 1
ATOM 861 C C . ASP A 1 115 ? 3.085 17.619 7.573 1.00 80.19 115 ASP A C 1
ATOM 863 O O . ASP A 1 115 ? 2.087 17.769 8.277 1.00 80.19 115 ASP A O 1
ATOM 867 N N . ALA A 1 116 ? 3.092 17.986 6.289 1.00 83.88 116 ALA A N 1
ATOM 868 C CA . ALA A 1 116 ? 1.931 18.552 5.604 1.00 83.88 116 ALA A CA 1
ATOM 869 C C . ALA A 1 116 ? 0.731 17.583 5.595 1.00 83.88 116 ALA A C 1
ATOM 871 O O . ALA A 1 116 ? -0.404 17.978 5.849 1.00 83.88 116 ALA A O 1
ATOM 872 N N . VAL A 1 117 ? 0.968 16.288 5.359 1.00 88.88 117 VAL A N 1
ATOM 873 C CA . VAL A 1 117 ? -0.101 15.276 5.425 1.00 88.88 117 VAL A CA 1
ATOM 874 C C . VAL A 1 117 ? -0.595 15.090 6.861 1.00 88.88 117 VAL A C 1
ATOM 876 O O . VAL A 1 117 ? -1.800 15.019 7.082 1.00 88.88 117 VAL A O 1
ATOM 879 N N . ARG A 1 118 ? 0.304 15.051 7.853 1.00 86.56 118 ARG A N 1
ATOM 880 C CA . ARG A 1 118 ? -0.067 14.951 9.274 1.00 86.56 118 ARG A CA 1
ATOM 881 C C . ARG A 1 118 ? -0.909 16.142 9.725 1.00 86.56 118 ARG A C 1
ATOM 883 O O . ARG A 1 118 ? -1.918 15.936 10.393 1.00 86.56 118 ARG A O 1
ATOM 890 N N . THR A 1 119 ? -0.531 17.357 9.335 1.00 86.69 119 THR A N 1
ATOM 891 C CA . THR A 1 119 ? -1.280 18.584 9.646 1.00 86.69 119 THR A CA 1
ATOM 892 C C . THR A 1 119 ? -2.626 18.620 8.929 1.00 86.69 119 THR A C 1
ATOM 894 O O . THR A 1 119 ? -3.632 18.894 9.573 1.00 86.69 119 THR A O 1
ATOM 897 N N . MET A 1 120 ? -2.691 18.247 7.649 1.00 89.56 120 MET A N 1
ATOM 898 C CA . MET A 1 120 ? -3.954 18.143 6.909 1.00 89.56 120 MET A CA 1
ATOM 899 C C . MET A 1 120 ? -4.910 17.136 7.560 1.00 89.56 120 MET A C 1
ATOM 901 O O . MET A 1 120 ? -6.073 17.449 7.796 1.00 89.56 120 MET A O 1
ATOM 905 N N . VAL A 1 121 ? -4.414 15.946 7.914 1.00 88.62 121 VAL A N 1
ATOM 906 C CA . VAL A 1 121 ? -5.213 14.924 8.604 1.00 88.62 121 VAL A CA 1
ATOM 907 C C . VAL A 1 121 ? -5.663 15.421 9.979 1.00 88.62 121 VAL A C 1
ATOM 909 O O . VAL A 1 121 ? -6.820 15.219 10.338 1.00 88.62 121 VAL A O 1
ATOM 912 N N . ALA A 1 122 ? -4.795 16.102 10.732 1.00 86.31 122 ALA A N 1
ATOM 913 C CA . ALA A 1 122 ? -5.164 16.698 12.013 1.00 86.31 122 ALA A CA 1
ATOM 914 C C . ALA A 1 122 ? -6.282 17.736 11.850 1.00 86.31 122 ALA A C 1
ATOM 916 O O . ALA A 1 122 ? -7.260 17.665 12.581 1.00 86.31 122 ALA A O 1
ATOM 917 N N . VAL A 1 123 ? -6.194 18.636 10.866 1.00 81.88 123 VAL A N 1
ATOM 918 C CA . VAL A 1 123 ? -7.242 19.632 10.583 1.00 81.88 123 VAL A CA 1
ATOM 919 C C . VAL A 1 123 ? -8.556 18.954 10.193 1.00 81.88 123 VAL A C 1
ATOM 921 O O . VAL A 1 123 ? -9.589 19.278 10.768 1.00 81.88 123 VAL A O 1
ATOM 924 N N . CYS A 1 124 ? -8.531 17.943 9.318 1.00 79.06 124 CYS A N 1
ATOM 925 C CA . CYS A 1 124 ? -9.738 17.191 8.966 1.00 79.06 124 CYS A CA 1
ATOM 926 C C . CYS A 1 124 ? -10.372 16.508 10.187 1.00 79.06 124 CYS A C 1
ATOM 928 O O . CYS A 1 124 ? -11.587 16.524 10.342 1.00 79.06 124 CYS A O 1
ATOM 930 N N . LEU A 1 125 ? -9.572 15.922 11.081 1.00 82.19 125 LEU A N 1
ATOM 931 C CA . LEU A 1 125 ? -10.086 15.320 12.315 1.00 82.19 125 LEU A CA 1
ATOM 932 C C . LEU A 1 125 ? -10.600 16.374 13.304 1.00 82.19 125 LEU A C 1
ATOM 934 O O . LEU A 1 125 ? -11.582 16.116 13.999 1.00 82.19 125 LEU A O 1
ATOM 938 N N . LEU A 1 126 ? -9.965 17.550 13.337 1.00 81.06 126 LEU A N 1
ATOM 939 C CA . LEU A 1 126 ? -10.390 18.694 14.139 1.00 81.06 126 LEU A CA 1
ATOM 940 C C . LEU A 1 126 ? -11.753 19.249 13.681 1.00 81.06 126 LEU A C 1
ATOM 942 O O . LEU A 1 126 ? -12.559 19.659 14.511 1.00 81.06 126 LEU A O 1
ATOM 946 N N . GLU A 1 127 ? -12.018 19.231 12.372 1.00 76.69 127 GLU A N 1
ATOM 947 C CA . GLU A 1 127 ? -13.268 19.711 11.766 1.00 76.69 127 GLU A CA 1
ATOM 948 C C . GLU A 1 127 ? -14.400 18.671 11.784 1.00 76.69 127 GLU A C 1
ATOM 950 O O . GLU A 1 127 ? -15.570 19.031 11.919 1.00 76.69 127 GLU A O 1
ATOM 955 N N . LEU A 1 128 ? -14.078 17.381 11.643 1.00 68.69 128 LEU A N 1
ATOM 956 C CA . LEU A 1 128 ? -15.072 16.304 11.537 1.00 68.69 128 LEU A CA 1
ATOM 957 C C . LEU A 1 128 ? -15.610 15.827 12.890 1.00 68.69 128 LEU A C 1
ATOM 959 O O . LEU A 1 128 ? -16.706 15.264 12.948 1.00 68.69 128 LEU A O 1
ATOM 963 N N . VAL A 1 129 ? -14.846 16.005 13.969 1.00 66.00 129 VAL A N 1
ATOM 964 C CA . VAL A 1 129 ? -15.205 15.500 15.295 1.00 66.00 129 VAL A CA 1
ATOM 965 C C . VAL A 1 129 ? -15.457 16.681 16.226 1.00 66.00 129 VAL A C 1
ATOM 967 O O . VAL A 1 129 ? -14.524 17.421 16.524 1.00 66.00 129 VAL A O 1
ATOM 970 N N . PRO A 1 130 ? -16.679 16.873 16.751 1.00 63.97 130 PRO A N 1
ATOM 971 C CA . PRO A 1 130 ? -16.865 17.804 17.851 1.00 63.97 130 PRO A CA 1
ATOM 972 C C . PRO A 1 130 ? -16.081 17.271 19.056 1.00 63.97 130 PRO A C 1
ATOM 974 O O . PRO A 1 130 ? -16.463 16.268 19.661 1.00 63.97 130 PRO A O 1
ATOM 977 N N . PHE A 1 131 ? -14.958 17.914 19.383 1.00 61.84 131 PHE A N 1
ATOM 978 C CA . PHE A 1 131 ? -14.200 17.600 20.591 1.00 61.84 131 PHE A CA 1
ATOM 979 C C . PHE A 1 131 ? -15.108 17.885 21.775 1.00 61.84 131 PHE A C 1
ATOM 981 O O . PHE A 1 131 ? -15.512 19.024 22.007 1.00 61.84 131 PHE A O 1
ATOM 988 N N . ALA A 1 132 ? -15.443 16.837 22.522 1.00 64.69 132 ALA A N 1
ATOM 989 C CA . ALA A 1 132 ? -15.948 17.031 23.864 1.00 64.69 132 ALA A CA 1
ATOM 990 C C . ALA A 1 132 ? -14.839 17.718 24.666 1.00 64.69 132 ALA A C 1
ATOM 992 O O . ALA A 1 132 ? -13.681 17.295 24.611 1.00 64.69 132 ALA A O 1
ATOM 993 N N . GLU A 1 133 ? -15.186 18.793 25.367 1.00 66.44 133 GLU A N 1
ATOM 994 C CA . GLU A 1 133 ? -14.246 19.519 26.211 1.00 66.44 133 GLU A CA 1
ATOM 995 C C . GLU A 1 133 ? -13.618 18.539 27.210 1.00 66.44 133 GLU A C 1
ATOM 997 O O . GLU A 1 133 ? -14.308 17.872 27.986 1.00 66.44 133 GLU A O 1
ATOM 1002 N N . ILE A 1 134 ? -12.299 18.376 27.123 1.00 69.06 134 ILE A N 1
ATOM 1003 C CA . ILE A 1 134 ? -11.564 17.462 27.990 1.00 69.06 134 ILE A CA 1
ATOM 1004 C C . ILE A 1 134 ? -11.356 18.186 29.316 1.00 69.06 134 ILE A C 1
ATOM 1006 O O . ILE A 1 134 ? -10.668 19.204 29.362 1.00 69.06 134 ILE A O 1
ATOM 1010 N N . ASP A 1 135 ? -11.902 17.645 30.407 1.00 78.44 135 ASP A N 1
ATOM 1011 C CA . ASP A 1 135 ? -11.582 18.129 31.750 1.00 78.44 135 ASP A CA 1
ATOM 1012 C C . ASP A 1 135 ? -10.095 17.857 32.038 1.00 78.44 135 ASP A C 1
ATOM 1014 O O . ASP A 1 135 ? -9.683 16.740 32.376 1.00 78.44 135 ASP A O 1
ATOM 1018 N N . ALA A 1 136 ? -9.278 18.900 31.889 1.00 76.31 136 ALA A N 1
ATOM 1019 C CA . ALA A 1 136 ? -7.839 18.841 32.090 1.00 76.31 136 ALA A CA 1
ATOM 1020 C C . ALA A 1 136 ? -7.478 18.392 33.513 1.00 76.31 136 ALA A C 1
ATOM 1022 O O . ALA A 1 136 ? -6.468 17.714 33.707 1.00 76.31 136 ALA A O 1
ATOM 1023 N N . ALA A 1 137 ? -8.319 18.696 34.509 1.00 73.56 137 ALA A N 1
ATOM 1024 C CA . ALA A 1 137 ? -8.095 18.259 35.880 1.00 73.56 137 ALA A CA 1
ATOM 1025 C C . ALA A 1 137 ? -8.342 16.750 36.029 1.00 73.56 137 ALA A C 1
ATOM 1027 O O . ALA A 1 137 ? -7.585 16.063 36.719 1.00 73.56 137 ALA A O 1
ATOM 1028 N N . ALA A 1 138 ? -9.360 16.202 35.357 1.00 77.19 138 ALA A N 1
ATOM 1029 C CA . ALA A 1 138 ? -9.576 14.757 35.300 1.00 77.19 138 ALA A CA 1
ATOM 1030 C C . ALA A 1 138 ? -8.440 14.034 34.563 1.00 77.19 138 ALA A C 1
ATOM 1032 O O . ALA A 1 138 ? -7.975 12.992 35.035 1.00 77.19 138 ALA A O 1
ATOM 1033 N N . LEU A 1 139 ? -7.954 14.603 33.456 1.00 81.94 139 LEU A N 1
ATOM 1034 C CA . LEU A 1 139 ? -6.816 14.068 32.708 1.00 81.94 139 LEU A CA 1
ATOM 1035 C C . LEU A 1 139 ? -5.534 14.073 33.556 1.00 81.94 139 LEU A C 1
ATOM 1037 O O . LEU A 1 139 ? -4.855 13.052 33.646 1.00 81.94 139 LEU A O 1
ATOM 1041 N N . ALA A 1 140 ? -5.236 15.183 34.237 1.00 80.19 140 ALA A N 1
ATOM 1042 C CA . ALA A 1 140 ? -4.058 15.316 35.091 1.00 80.19 140 ALA A CA 1
ATOM 1043 C C . ALA A 1 140 ? -4.070 14.308 36.250 1.00 80.19 140 ALA A C 1
ATOM 1045 O O . ALA A 1 140 ? -3.058 13.655 36.509 1.00 80.19 140 ALA A O 1
ATOM 1046 N N . ARG A 1 141 ? -5.225 14.112 36.904 1.00 83.19 141 ARG A N 1
ATOM 1047 C CA . ARG A 1 141 ? -5.374 13.088 37.951 1.00 83.19 141 ARG A CA 1
ATOM 1048 C C . ARG A 1 141 ? -5.132 11.685 37.401 1.00 83.19 141 ARG A C 1
ATOM 1050 O O . ARG A 1 141 ? -4.400 10.913 38.012 1.00 83.19 141 ARG A O 1
ATOM 1057 N N . ARG A 1 142 ? -5.690 11.360 36.231 1.00 82.69 142 ARG A N 1
ATOM 1058 C CA . ARG A 1 142 ? -5.476 10.056 35.582 1.00 82.69 142 ARG A CA 1
ATOM 1059 C C . ARG A 1 142 ? -4.016 9.826 35.208 1.00 82.69 142 ARG A C 1
ATOM 1061 O O . ARG A 1 142 ? -3.508 8.742 35.461 1.00 82.69 142 ARG A O 1
ATOM 1068 N N . LEU A 1 143 ? -3.331 10.840 34.682 1.00 84.69 143 LEU A N 1
ATOM 1069 C CA . LEU A 1 143 ? -1.908 10.756 34.351 1.00 84.69 143 LEU A CA 1
ATOM 1070 C C . LEU A 1 143 ? -1.034 10.551 35.592 1.00 84.69 143 LEU A C 1
ATOM 1072 O O . LEU A 1 143 ? -0.092 9.768 35.544 1.00 84.69 143 LEU A O 1
ATOM 1076 N N . GLN A 1 144 ? -1.347 11.200 36.716 1.00 80.62 144 GLN A N 1
ATOM 1077 C CA . GLN A 1 144 ? -0.628 10.972 37.974 1.00 80.62 144 GLN A CA 1
ATOM 1078 C C . GLN A 1 144 ? -0.867 9.561 38.532 1.00 80.62 144 GLN A C 1
ATOM 1080 O O . GLN A 1 144 ? 0.075 8.919 39.004 1.00 80.62 144 GLN A O 1
ATOM 1085 N N . VAL A 1 145 ? -2.100 9.054 38.440 1.00 82.50 145 VAL A N 1
ATOM 1086 C CA . VAL A 1 145 ? -2.448 7.676 38.829 1.00 82.50 145 VAL A CA 1
ATOM 1087 C C . VAL A 1 145 ? -1.733 6.656 37.939 1.00 82.50 145 VAL A C 1
ATOM 1089 O O . VAL A 1 145 ? -1.136 5.714 38.444 1.00 82.50 145 VAL A O 1
ATOM 1092 N N . GLU A 1 146 ? -1.707 6.866 36.626 1.00 77.19 146 GLU A N 1
ATOM 1093 C CA . GLU A 1 146 ? -0.959 6.022 35.688 1.00 77.19 146 GLU A CA 1
ATOM 1094 C C . GLU A 1 146 ? 0.547 6.072 35.978 1.00 77.19 146 GLU A C 1
ATOM 1096 O O . GLU A 1 146 ? 1.187 5.037 36.123 1.00 77.19 146 GLU A O 1
ATOM 1101 N N . ASN A 1 147 ? 1.131 7.260 36.143 1.00 78.19 147 ASN A N 1
ATOM 1102 C CA . ASN A 1 147 ? 2.563 7.413 36.415 1.00 78.19 147 ASN A CA 1
ATOM 1103 C C . ASN A 1 147 ? 2.975 6.720 37.730 1.00 78.19 147 ASN A C 1
ATOM 1105 O O . ASN A 1 147 ? 3.989 6.022 37.791 1.00 78.19 147 ASN A O 1
ATOM 1109 N N . SER A 1 148 ? 2.149 6.827 38.773 1.00 72.88 148 SER A N 1
ATOM 1110 C CA . SER A 1 148 ? 2.366 6.080 40.019 1.00 72.88 148 SER A CA 1
ATOM 1111 C C . SER A 1 148 ? 2.182 4.563 39.852 1.00 72.88 148 SER A C 1
ATOM 1113 O O . SER A 1 148 ? 2.960 3.796 40.419 1.00 72.88 148 SER A O 1
ATOM 1115 N N . LEU A 1 149 ? 1.240 4.112 39.019 1.00 69.00 149 LEU A N 1
ATOM 1116 C CA . LEU A 1 149 ? 1.032 2.700 38.667 1.00 69.00 149 LEU A CA 1
ATOM 1117 C C . LEU A 1 149 ? 2.222 2.096 37.892 1.00 69.00 149 LEU A C 1
ATOM 1119 O O . LEU A 1 149 ? 2.592 0.943 38.128 1.00 69.00 149 LEU A O 1
ATOM 1123 N N . TRP A 1 150 ? 2.838 2.858 36.985 1.00 66.88 150 TRP A N 1
ATOM 1124 C CA . TRP A 1 150 ? 4.053 2.454 36.267 1.00 66.88 150 TRP A CA 1
ATOM 1125 C C . TRP A 1 150 ? 5.268 2.412 37.199 1.00 66.88 150 TRP A C 1
ATOM 1127 O O . TRP A 1 150 ? 6.021 1.438 37.182 1.00 66.88 150 TRP A O 1
ATOM 1137 N N . ARG A 1 151 ? 5.418 3.406 38.084 1.00 59.19 151 ARG A N 1
ATOM 1138 C CA . ARG A 1 151 ? 6.491 3.435 39.092 1.00 59.19 151 ARG A CA 1
ATOM 1139 C C . ARG A 1 151 ? 6.421 2.279 40.091 1.00 59.19 151 ARG A C 1
ATOM 1141 O O . ARG A 1 151 ? 7.450 1.678 40.379 1.00 59.19 151 ARG A O 1
ATOM 1148 N N . ASN A 1 152 ? 5.233 1.930 40.582 1.00 58.44 152 ASN A N 1
ATOM 1149 C CA . ASN A 1 152 ? 5.070 0.826 41.536 1.00 58.44 152 ASN A CA 1
ATOM 1150 C C . ASN A 1 152 ? 5.278 -0.556 40.893 1.00 58.44 152 ASN A C 1
ATOM 1152 O O . ASN A 1 152 ? 5.592 -1.514 41.593 1.00 58.44 152 ASN A O 1
ATOM 1156 N N . ARG A 1 153 ? 5.146 -0.671 39.564 1.00 57.06 153 ARG A N 1
ATOM 1157 C CA . ARG A 1 153 ? 5.506 -1.892 38.825 1.00 57.06 153 ARG A CA 1
ATOM 1158 C C . ARG A 1 153 ? 7.000 -2.015 38.526 1.00 57.06 153 ARG A C 1
ATOM 1160 O O . ARG A 1 153 ? 7.467 -3.130 38.328 1.00 57.06 153 ARG A O 1
ATOM 1167 N N . ALA A 1 154 ? 7.741 -0.908 38.512 1.00 56.97 154 ALA A N 1
ATOM 1168 C CA . ALA A 1 154 ? 9.181 -0.912 38.255 1.00 56.97 154 ALA A CA 1
ATOM 1169 C C . ALA A 1 154 ? 10.028 -1.258 39.496 1.00 56.97 154 ALA A C 1
ATOM 1171 O O . ALA A 1 154 ? 11.158 -1.712 39.340 1.00 56.97 154 ALA A O 1
ATOM 1172 N N . CYS A 1 155 ? 9.488 -1.106 40.710 1.00 53.59 155 CYS A N 1
ATOM 1173 C CA . CYS A 1 155 ? 10.174 -1.466 41.952 1.00 53.59 155 CYS A CA 1
ATOM 1174 C C . CYS A 1 155 ? 9.205 -2.157 42.928 1.00 53.59 155 CYS A C 1
ATOM 1176 O O . CYS A 1 155 ? 8.555 -1.464 43.713 1.00 53.59 155 CYS A O 1
ATOM 1178 N N . PRO A 1 156 ? 9.102 -3.499 42.945 1.00 51.72 156 PRO A N 1
ATOM 1179 C CA . PRO A 1 156 ? 8.539 -4.172 44.102 1.00 51.72 156 PRO A CA 1
ATOM 1180 C C . PRO A 1 156 ? 9.513 -3.960 45.265 1.00 51.72 156 PRO A C 1
ATOM 1182 O O . PRO A 1 156 ? 10.626 -4.482 45.270 1.00 51.72 156 PRO A O 1
ATOM 1185 N N . SER A 1 157 ? 9.113 -3.138 46.231 1.00 50.28 157 SER A N 1
ATOM 1186 C CA . SER A 1 157 ? 9.798 -2.998 47.511 1.00 50.28 157 SER A CA 1
ATOM 1187 C C . SER A 1 157 ? 9.976 -4.383 48.136 1.00 50.28 157 SER A C 1
ATOM 1189 O O . SER A 1 157 ? 9.001 -5.007 48.559 1.00 50.28 157 SER A O 1
ATOM 1191 N N . VAL A 1 158 ? 11.218 -4.867 48.174 1.00 52.00 158 VAL A N 1
ATOM 1192 C CA . VAL A 1 158 ? 11.618 -6.049 48.941 1.00 52.00 158 VAL A CA 1
ATOM 1193 C C . VAL A 1 158 ? 11.535 -5.675 50.419 1.00 52.00 158 VAL A C 1
ATOM 1195 O O . VAL A 1 158 ? 12.515 -5.243 51.012 1.00 52.00 158 VAL A O 1
ATOM 1198 N N . ASN A 1 159 ? 10.354 -5.827 51.014 1.00 45.50 159 ASN A N 1
ATOM 1199 C CA . ASN A 1 159 ? 10.228 -5.947 52.461 1.00 45.50 159 ASN A CA 1
ATOM 1200 C C . ASN A 1 159 ? 10.231 -7.438 52.797 1.00 45.50 159 ASN A C 1
ATOM 1202 O O . ASN A 1 159 ? 9.199 -8.102 52.746 1.00 45.50 159 ASN A O 1
ATOM 1206 N N . ARG A 1 160 ? 11.420 -7.962 53.109 1.00 43.06 160 ARG A N 1
ATOM 1207 C CA . ARG A 1 160 ? 11.589 -9.201 53.871 1.00 43.06 160 ARG A CA 1
ATOM 1208 C C . ARG A 1 160 ? 12.170 -8.807 55.228 1.00 43.06 160 ARG A C 1
ATOM 1210 O O . ARG A 1 160 ? 13.375 -8.620 55.346 1.00 43.06 160 ARG A O 1
ATOM 1217 N N . PHE A 1 161 ? 11.289 -8.650 56.205 1.00 46.53 161 PHE A N 1
ATOM 1218 C CA . PHE A 1 161 ? 11.594 -8.707 57.631 1.00 46.53 161 PHE A CA 1
ATOM 1219 C C . PHE A 1 161 ? 10.474 -9.531 58.262 1.00 46.53 161 PHE A C 1
ATOM 1221 O O . PHE A 1 161 ? 9.349 -9.051 58.354 1.00 46.53 161 PHE A O 1
ATOM 1228 N N . ASP A 1 162 ? 10.764 -10.814 58.453 1.00 46.91 162 ASP A N 1
ATOM 1229 C CA . ASP A 1 162 ? 10.613 -11.621 59.675 1.00 46.91 162 ASP A CA 1
ATOM 1230 C C . ASP A 1 162 ? 10.988 -13.075 59.334 1.00 46.91 162 ASP A C 1
ATOM 1232 O O . ASP A 1 162 ? 10.518 -13.584 58.284 1.00 46.91 162 ASP A O 1
#

Sequence (162 aa):
MEVQADAGGDDLDAMREQCRSLEEAISFRRETQLGLVTSLQRLVPSLDRSLRIIAAFNDRPFVPTPNPDAAHGKSPAALKPHHRRALPDPARSTRRKTSLGSSLASVAAAPGGLDAVRTMVAVCLLELVPFAEIDAAALARRLQVENSLWRNRACPSVNRFD

pLDDT: mean 70.13, std 19.61, range [33.62, 97.19]

Radius of gyration: 31.59 Å; chains: 1; bounding box: 66×58×115 Å